Protein AF-A0A3M2FZY7-F1 (afdb_monomer_lite)

Foldseek 3Di:
DDQWDWDDAPNDIDIDPPQCCQDPPVVSDGNVNVVVVVSVVRD

Sequence (43 aa):
MGDPVEIDVGGRRVRVSNPDRVVFADVGLTKLDIVEHYRALAT

Secondary structure (DSSP, 8-state):
-PPPEEEEETTEEEEESSTT-EEEGGGTEEHHHHHHHHHHH--

pLDDT: mean 94.74, 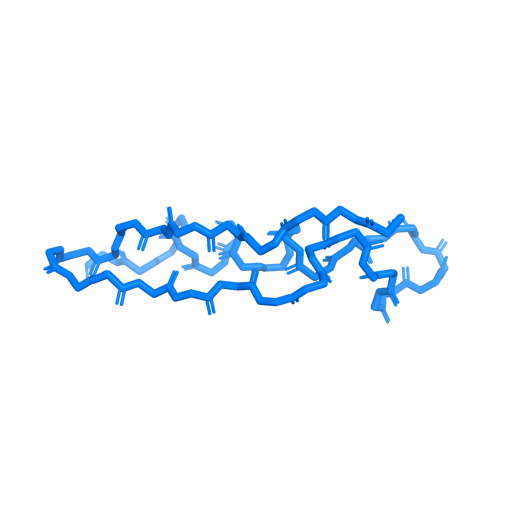std 6.25, range [66.31, 98.5]

Structure (mmCIF, N/CA/C/O backbone):
data_AF-A0A3M2FZY7-F1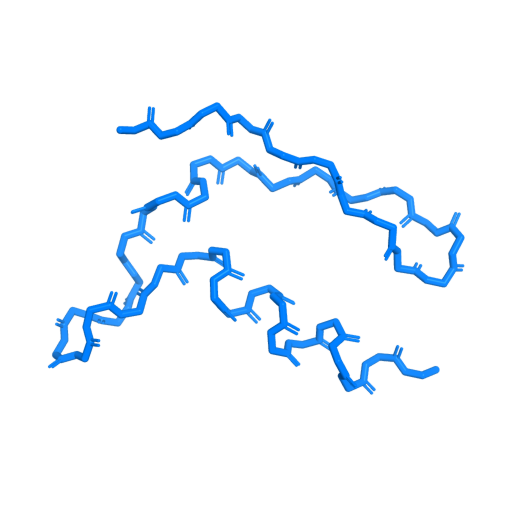
#
_entry.id   AF-A0A3M2FZY7-F1
#
loop_
_atom_site.group_PDB
_atom_site.id
_atom_site.type_symbol
_atom_site.label_atom_id
_atom_site.label_alt_id
_atom_site.label_comp_id
_atom_site.label_asym_id
_atom_site.label_entity_id
_atom_site.label_seq_id
_atom_site.pdbx_PDB_ins_code
_atom_site.Cartn_x
_atom_site.Cartn_y
_atom_site.Cartn_z
_atom_site.occupancy
_atom_site.B_iso_or_equiv
_atom_site.auth_seq_id
_atom_site.auth_comp_id
_atom_site.auth_asym_id
_atom_site.auth_atom_id
_atom_site.pdbx_PDB_model_num
ATOM 1 N N . MET A 1 1 ? 16.458 6.161 2.368 1.00 66.31 1 MET A N 1
ATOM 2 C CA . MET A 1 1 ? 15.913 5.345 3.470 1.00 66.31 1 MET A CA 1
ATOM 3 C C . MET A 1 1 ? 15.001 6.263 4.250 1.00 66.31 1 MET A C 1
ATOM 5 O O . MET A 1 1 ? 15.507 7.092 4.989 1.00 66.31 1 MET A O 1
ATOM 9 N N . GLY A 1 2 ? 13.706 6.194 3.975 1.00 82.69 2 GLY A N 1
ATOM 10 C CA . GLY A 1 2 ? 12.708 7.093 4.534 1.00 82.69 2 GLY A CA 1
ATOM 11 C C . GLY A 1 2 ? 12.414 6.798 5.993 1.00 82.69 2 GLY A C 1
ATOM 12 O O . GLY A 1 2 ? 12.592 5.668 6.471 1.00 82.69 2 GLY A O 1
ATOM 13 N N . ASP A 1 3 ? 11.960 7.835 6.685 1.00 95.38 3 ASP A N 1
ATOM 14 C CA . ASP A 1 3 ? 11.511 7.732 8.061 1.00 95.38 3 ASP A CA 1
ATOM 15 C C . ASP A 1 3 ? 10.284 6.813 8.166 1.00 95.38 3 ASP A C 1
ATOM 17 O O . ASP A 1 3 ? 9.493 6.711 7.225 1.00 95.38 3 ASP A O 1
ATOM 21 N N . PRO A 1 4 ? 10.105 6.104 9.293 1.00 96.56 4 PRO A N 1
ATOM 22 C CA . PRO A 1 4 ? 8.903 5.319 9.530 1.00 96.56 4 PRO A CA 1
ATOM 23 C C . PRO A 1 4 ? 7.632 6.167 9.391 1.00 96.56 4 PRO A C 1
ATOM 25 O O . PRO A 1 4 ? 7.570 7.274 9.922 1.00 96.56 4 PRO A O 1
ATOM 28 N N . VAL A 1 5 ? 6.603 5.614 8.747 1.00 97.19 5 VAL A N 1
ATOM 29 C CA . VAL A 1 5 ? 5.299 6.274 8.563 1.00 97.19 5 VAL A CA 1
ATOM 30 C C . VAL A 1 5 ? 4.206 5.568 9.362 1.00 97.19 5 VAL A C 1
ATOM 32 O O . VAL A 1 5 ? 4.269 4.359 9.580 1.00 97.19 5 VAL A O 1
ATOM 35 N N . GLU A 1 6 ? 3.202 6.317 9.811 1.00 97.50 6 GLU A N 1
ATOM 36 C CA . GLU A 1 6 ? 2.050 5.800 10.559 1.00 97.50 6 GLU A CA 1
ATO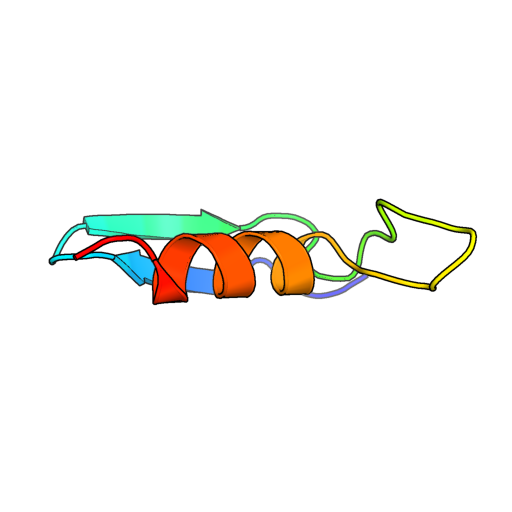M 37 C C . GLU A 1 6 ? 0.786 5.884 9.701 1.00 97.50 6 GLU A C 1
ATOM 39 O O . GLU A 1 6 ? 0.399 6.972 9.269 1.00 97.50 6 GLU A O 1
ATOM 44 N N . ILE A 1 7 ? 0.120 4.750 9.497 1.00 95.56 7 ILE A N 1
ATOM 45 C CA . ILE A 1 7 ? -1.061 4.621 8.637 1.00 95.56 7 ILE A CA 1
ATOM 46 C C . ILE A 1 7 ? -2.274 4.269 9.499 1.00 95.56 7 ILE A C 1
ATOM 48 O O . ILE A 1 7 ? -2.172 3.456 10.416 1.00 95.56 7 ILE A O 1
ATOM 52 N N . ASP A 1 8 ? -3.422 4.882 9.211 1.00 94.44 8 ASP A N 1
ATOM 53 C CA . ASP A 1 8 ? -4.701 4.482 9.801 1.00 94.44 8 ASP A CA 1
ATOM 54 C C . ASP A 1 8 ? -5.404 3.440 8.922 1.00 94.44 8 ASP A C 1
ATOM 56 O O . ASP A 1 8 ? -5.577 3.646 7.714 1.00 94.44 8 ASP A O 1
ATOM 60 N N . VAL A 1 9 ? -5.790 2.323 9.539 1.00 94.75 9 VAL A N 1
ATOM 61 C CA . VAL A 1 9 ? -6.516 1.216 8.911 1.00 94.75 9 VAL A CA 1
ATOM 62 C C . VAL A 1 9 ? -7.700 0.862 9.804 1.00 94.75 9 VAL A C 1
ATOM 64 O O . VAL A 1 9 ? -7.524 0.218 10.839 1.00 94.75 9 VAL A O 1
ATOM 67 N N . GLY A 1 10 ? -8.901 1.319 9.444 1.00 91.00 10 GLY A N 1
ATOM 68 C CA . GLY A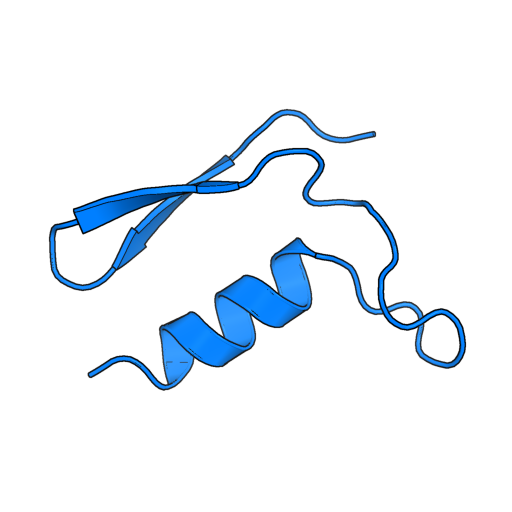 1 10 ? -10.123 1.037 10.208 1.00 91.00 10 GLY A CA 1
ATOM 69 C C . GLY A 1 10 ? -10.041 1.460 11.681 1.00 91.00 10 GLY A C 1
ATOM 70 O O . GLY A 1 10 ? -10.507 0.729 12.553 1.00 91.00 10 GLY A O 1
ATOM 71 N N . GLY A 1 11 ? -9.387 2.589 11.986 1.00 92.50 11 GLY A N 1
ATOM 72 C CA . GLY A 1 11 ? -9.192 3.074 13.359 1.00 92.50 11 GLY A CA 1
ATOM 73 C C . GLY A 1 11 ? -8.031 2.422 14.118 1.00 92.50 11 GLY A C 1
ATOM 74 O O . GLY A 1 11 ? -7.783 2.758 15.278 1.00 92.50 11 GLY A O 1
ATOM 75 N N . ARG A 1 12 ? -7.282 1.508 13.488 1.00 93.81 12 ARG A N 1
ATOM 76 C CA . ARG A 1 12 ? -6.014 0.996 14.015 1.00 93.81 12 ARG A CA 1
ATOM 77 C C . ARG A 1 12 ? -4.843 1.741 13.382 1.00 93.81 12 ARG A C 1
ATOM 79 O O . ARG A 1 12 ? -4.673 1.733 12.166 1.00 93.81 12 ARG A O 1
ATOM 86 N N . ARG A 1 13 ? -3.971 2.295 14.226 1.00 96.44 13 ARG A N 1
ATOM 87 C CA . ARG A 1 13 ? -2.691 2.880 13.808 1.00 96.44 13 ARG A CA 1
ATOM 88 C C . ARG A 1 13 ? -1.656 1.782 13.569 1.00 96.44 13 ARG A C 1
ATOM 90 O O . ARG A 1 13 ? -1.432 0.934 14.437 1.00 96.44 13 ARG A O 1
ATOM 97 N N . VAL A 1 14 ? -1.046 1.785 12.388 1.00 96.50 14 VAL A N 1
ATOM 98 C CA . VAL A 1 14 ? -0.045 0.806 11.956 1.00 96.50 14 VAL A CA 1
ATOM 99 C C . VAL A 1 14 ? 1.227 1.529 11.527 1.00 96.50 14 VAL A C 1
ATOM 101 O O . VAL A 1 14 ? 1.225 2.304 10.571 1.00 96.50 14 VAL A O 1
ATOM 104 N N . ARG A 1 15 ? 2.336 1.211 12.201 1.00 97.62 15 ARG A N 1
ATOM 105 C CA . ARG A 1 15 ? 3.662 1.735 11.874 1.00 97.62 15 ARG A CA 1
ATOM 106 C C . ARG A 1 15 ? 4.322 0.936 10.757 1.00 97.62 15 ARG A C 1
ATOM 108 O O . ARG A 1 15 ? 4.546 -0.268 10.897 1.00 97.62 15 ARG A O 1
ATOM 115 N N . VAL A 1 16 ? 4.746 1.616 9.699 1.00 97.44 16 VAL A N 1
ATOM 116 C CA . VAL A 1 16 ? 5.535 1.048 8.602 1.00 97.44 16 VAL A CA 1
ATOM 117 C C . VAL A 1 16 ? 6.976 1.535 8.706 1.00 97.44 16 VAL A C 1
ATOM 119 O O . VAL A 1 16 ? 7.289 2.693 8.453 1.00 97.44 16 VAL A O 1
ATOM 122 N N . SER A 1 17 ? 7.879 0.630 9.076 1.00 97.19 17 SER A N 1
ATOM 123 C CA . SER A 1 17 ? 9.325 0.877 9.058 1.00 97.19 17 SER A CA 1
ATOM 124 C C . SER A 1 17 ? 9.922 0.694 7.664 1.00 97.19 17 SER A C 1
ATOM 126 O O . SER A 1 17 ? 9.491 -0.203 6.935 1.00 97.19 17 SER A O 1
ATOM 128 N N . ASN A 1 18 ? 10.953 1.485 7.341 1.00 97.31 18 ASN A N 1
ATOM 129 C CA . ASN A 1 18 ? 11.677 1.449 6.063 1.00 97.31 18 ASN A CA 1
ATOM 130 C C . ASN A 1 18 ? 10.724 1.461 4.850 1.00 97.31 18 ASN A C 1
ATOM 132 O O . ASN A 1 18 ? 10.761 0.517 4.055 1.00 97.31 18 ASN A O 1
ATOM 136 N N . PRO A 1 19 ? 9.851 2.479 4.726 1.00 97.88 19 PRO A N 1
ATOM 137 C CA . PRO A 1 19 ? 8.832 2.520 3.676 1.00 97.88 19 PRO A CA 1
ATOM 138 C C . PRO A 1 19 ? 9.437 2.407 2.271 1.00 97.88 19 PRO A C 1
ATOM 140 O O . PRO A 1 19 ? 8.939 1.627 1.466 1.00 97.88 19 PRO A O 1
ATOM 143 N N . ASP A 1 20 ? 10.575 3.061 2.028 1.00 97.81 20 ASP A N 1
ATOM 144 C CA . ASP A 1 20 ? 11.253 3.078 0.722 1.00 97.81 20 ASP A CA 1
ATOM 145 C C . ASP A 1 20 ? 11.996 1.779 0.373 1.00 97.81 20 ASP A C 1
ATOM 147 O O . ASP A 1 20 ? 12.660 1.704 -0.663 1.00 97.81 20 ASP A O 1
ATOM 151 N N . ARG A 1 21 ? 11.990 0.759 1.243 1.00 97.50 21 ARG A N 1
ATOM 152 C CA . ARG A 1 21 ? 12.659 -0.509 0.925 1.00 97.50 21 ARG A CA 1
ATOM 153 C C . ARG A 1 21 ? 11.979 -1.118 -0.298 1.00 97.50 21 ARG A C 1
ATOM 155 O O . ARG A 1 21 ? 10.816 -1.496 -0.205 1.00 97.50 21 ARG A O 1
ATOM 162 N N . VAL A 1 22 ? 12.721 -1.291 -1.389 1.00 97.94 22 VAL A N 1
ATOM 163 C CA . VAL A 1 22 ? 12.257 -2.040 -2.565 1.00 97.94 22 VAL A CA 1
ATOM 164 C C . VAL A 1 22 ? 12.045 -3.505 -2.176 1.00 97.94 22 VAL A C 1
ATOM 166 O O . VAL A 1 22 ? 12.939 -4.148 -1.618 1.00 97.94 22 VAL A O 1
ATOM 169 N N . VAL A 1 23 ? 10.840 -4.011 -2.428 1.00 97.56 23 VAL A N 1
ATOM 170 C CA . VAL A 1 23 ? 10.420 -5.389 -2.133 1.00 97.56 23 VAL A CA 1
ATOM 171 C C . VAL A 1 23 ? 10.301 -6.204 -3.418 1.00 97.56 23 VAL A C 1
ATOM 173 O O . VAL A 1 23 ? 10.758 -7.343 -3.442 1.00 97.56 23 VAL A O 1
ATOM 176 N N . PHE A 1 24 ? 9.764 -5.619 -4.493 1.00 97.69 24 PHE A N 1
ATOM 177 C CA . PHE A 1 24 ? 9.736 -6.246 -5.816 1.00 97.69 24 PHE A CA 1
ATOM 178 C C . PHE A 1 24 ? 10.677 -5.496 -6.755 1.00 97.69 24 PHE A C 1
ATOM 180 O O . PHE A 1 24 ? 10.307 -4.476 -7.333 1.00 97.69 24 PHE A O 1
ATOM 187 N N . ALA A 1 25 ? 11.909 -5.995 -6.87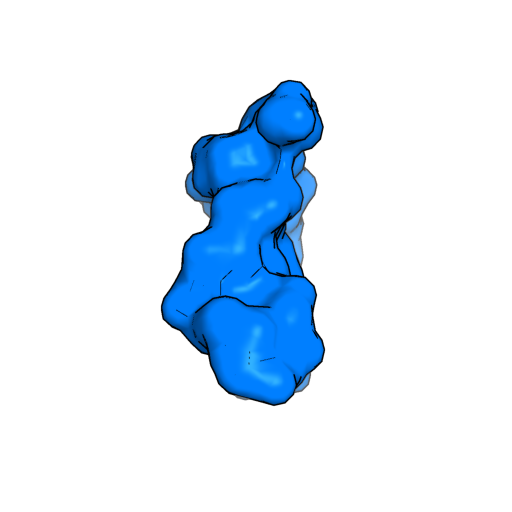6 1.00 96.88 25 ALA A N 1
ATOM 188 C CA . ALA A 1 25 ? 12.980 -5.319 -7.608 1.00 96.88 25 ALA A CA 1
ATOM 189 C C . ALA A 1 25 ? 12.668 -5.137 -9.100 1.00 96.88 25 ALA A C 1
ATOM 191 O O . ALA A 1 25 ? 12.902 -4.056 -9.630 1.00 96.88 25 ALA A O 1
ATOM 192 N N . ASP A 1 26 ? 12.071 -6.146 -9.739 1.00 98.38 26 ASP A N 1
ATOM 193 C CA . ASP A 1 26 ? 11.782 -6.145 -11.181 1.00 98.38 26 ASP A CA 1
ATOM 194 C C . ASP A 1 26 ? 10.867 -4.990 -11.617 1.00 98.38 26 ASP A C 1
ATOM 196 O O . ASP A 1 26 ? 10.942 -4.525 -12.751 1.00 98.38 26 ASP A O 1
ATOM 200 N N . VAL A 1 27 ? 10.013 -4.512 -10.707 1.00 97.75 27 VAL A N 1
ATOM 201 C CA . VAL A 1 27 ? 9.035 -3.436 -10.944 1.00 97.75 27 VAL A CA 1
ATOM 202 C C . VAL A 1 27 ? 9.243 -2.224 -10.030 1.00 97.75 27 VAL A C 1
ATOM 204 O O . VAL A 1 27 ? 8.445 -1.293 -10.046 1.00 97.75 27 VAL A O 1
ATOM 207 N N . GLY A 1 28 ? 10.304 -2.225 -9.220 1.00 97.75 28 GLY A N 1
ATOM 208 C CA . GLY A 1 28 ? 10.657 -1.123 -8.324 1.00 97.75 28 GLY A CA 1
ATOM 209 C C . GLY A 1 28 ? 9.684 -0.860 -7.169 1.00 97.75 28 GLY A C 1
ATOM 210 O O . GLY A 1 28 ? 9.785 0.191 -6.543 1.00 97.75 28 GLY A O 1
ATOM 211 N N . LEU A 1 29 ? 8.762 -1.779 -6.857 1.00 98.50 29 LEU A N 1
ATOM 212 C CA . LEU A 1 29 ? 7.757 -1.544 -5.813 1.00 98.50 29 LEU A CA 1
ATOM 213 C C . LEU A 1 29 ? 8.379 -1.581 -4.417 1.00 98.50 29 LEU A C 1
ATOM 215 O O . LEU A 1 29 ? 9.109 -2.514 -4.054 1.00 98.50 29 LEU A O 1
ATOM 219 N N . THR A 1 30 ? 8.037 -0.579 -3.620 1.00 98.38 30 THR A N 1
ATOM 220 C CA . THR A 1 30 ? 8.484 -0.390 -2.243 1.00 98.38 30 THR A CA 1
ATOM 221 C C . THR A 1 30 ? 7.567 -1.077 -1.233 1.00 98.38 30 THR A C 1
ATOM 223 O O . THR A 1 30 ? 6.457 -1.521 -1.538 1.00 98.38 30 THR A O 1
ATOM 226 N N . LYS A 1 31 ? 8.023 -1.163 0.020 1.00 97.81 31 LYS A N 1
ATOM 227 C CA . LYS A 1 31 ? 7.215 -1.672 1.131 1.00 97.81 31 LYS A CA 1
ATOM 228 C C . LYS A 1 31 ? 5.963 -0.821 1.338 1.00 97.81 31 LYS A C 1
ATOM 230 O O . LYS A 1 31 ? 4.919 -1.382 1.662 1.00 97.81 31 LYS A O 1
ATOM 235 N N . LEU A 1 32 ? 6.058 0.497 1.156 1.00 97.94 32 LEU A N 1
ATOM 236 C CA . LEU A 1 32 ? 4.902 1.381 1.286 1.00 97.94 32 LEU A CA 1
ATOM 237 C C . LEU A 1 32 ? 3.861 1.122 0.191 1.00 97.94 32 LEU A C 1
ATOM 239 O O . LEU A 1 32 ? 2.682 1.036 0.517 1.00 97.94 32 LEU A O 1
ATOM 243 N N . ASP A 1 33 ? 4.287 0.890 -1.054 1.00 97.94 33 ASP A N 1
ATOM 244 C CA . ASP A 1 33 ? 3.367 0.594 -2.166 1.00 97.94 33 ASP A CA 1
ATOM 245 C C . ASP A 1 33 ? 2.503 -0.640 -1.876 1.00 97.94 33 ASP A C 1
ATOM 247 O O . ASP A 1 33 ? 1.290 -0.642 -2.082 1.00 97.94 33 ASP A O 1
ATOM 251 N N . ILE A 1 34 ? 3.122 -1.689 -1.330 1.00 97.25 34 ILE A N 1
ATOM 252 C CA . ILE A 1 34 ? 2.422 -2.921 -0.950 1.00 97.25 34 ILE A CA 1
ATOM 253 C C . ILE A 1 34 ? 1.433 -2.657 0.187 1.00 97.25 34 ILE A C 1
ATOM 255 O O . ILE A 1 34 ? 0.313 -3.165 0.166 1.00 97.25 34 ILE A O 1
ATOM 259 N N . VAL A 1 35 ? 1.840 -1.884 1.197 1.00 97.25 35 VAL A N 1
ATOM 260 C CA . VAL A 1 35 ? 0.969 -1.573 2.336 1.00 97.25 35 VAL A CA 1
ATOM 261 C C . VAL A 1 35 ? -0.248 -0.767 1.887 1.00 97.25 35 VAL A C 1
ATOM 263 O O . VAL A 1 35 ? -1.363 -1.118 2.269 1.00 97.25 35 VAL A O 1
ATOM 266 N N . GLU A 1 36 ? -0.065 0.260 1.056 1.00 96.38 36 GLU A N 1
ATOM 267 C CA . GLU A 1 36 ? -1.177 1.055 0.521 1.00 96.38 36 GLU A CA 1
ATOM 268 C C . GLU A 1 36 ? -2.101 0.214 -0.372 1.00 96.38 36 GLU A C 1
ATOM 270 O O . GLU A 1 36 ? -3.322 0.359 -0.295 1.00 96.38 36 GLU A O 1
ATOM 275 N N . HIS A 1 37 ? -1.558 -0.740 -1.138 1.00 96.38 37 HIS A N 1
ATOM 276 C CA . HIS A 1 37 ? -2.371 -1.691 -1.900 1.00 96.38 37 HIS A CA 1
ATOM 277 C C . HIS A 1 37 ? -3.301 -2.517 -0.997 1.00 96.38 37 HIS A C 1
ATOM 279 O O . HIS A 1 37 ? -4.503 -2.580 -1.245 1.00 96.38 37 HIS A O 1
ATOM 285 N N . TYR A 1 38 ? -2.779 -3.116 0.080 1.00 95.62 38 TYR A N 1
ATOM 286 C CA . TYR A 1 38 ? -3.616 -3.873 1.019 1.00 95.62 38 TYR A CA 1
ATOM 287 C C . TYR A 1 38 ? -4.582 -2.982 1.795 1.00 95.62 38 TYR A C 1
ATOM 289 O O . TYR A 1 38 ? -5.723 -3.377 2.027 1.00 95.62 38 TYR A O 1
ATOM 297 N N . ARG A 1 39 ? -4.154 -1.777 2.180 1.00 94.88 39 ARG A N 1
ATOM 298 C CA . ARG A 1 39 ? -5.012 -0.803 2.859 1.00 94.88 39 ARG A CA 1
ATOM 299 C C . ARG A 1 39 ? -6.229 -0.447 2.010 1.00 94.88 39 ARG A C 1
ATOM 301 O O . ARG A 1 39 ? -7.323 -0.382 2.553 1.00 94.88 39 ARG A O 1
ATOM 308 N N . ALA A 1 40 ? -6.056 -0.260 0.702 1.00 93.69 40 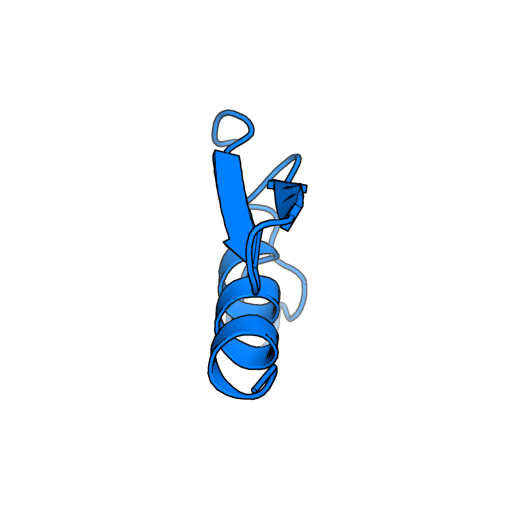ALA A N 1
ATOM 309 C CA . ALA A 1 40 ? -7.160 0.029 -0.213 1.00 93.69 40 ALA A CA 1
ATOM 310 C C . ALA A 1 40 ? -8.195 -1.110 -0.305 1.00 93.69 40 ALA A C 1
ATOM 312 O O . ALA A 1 40 ? -9.333 -0.864 -0.696 1.00 93.69 40 ALA A O 1
ATOM 313 N N . LEU A 1 41 ? -7.814 -2.342 0.053 1.00 94.44 41 LEU A N 1
ATOM 314 C CA . LEU A 1 41 ? -8.692 -3.517 0.061 1.00 94.44 41 LEU A CA 1
ATOM 315 C C . LEU A 1 41 ? -9.286 -3.822 1.445 1.00 94.44 41 LEU A C 1
ATOM 317 O O . LEU A 1 41 ? -10.298 -4.517 1.537 1.00 94.44 41 LEU A O 1
ATOM 321 N N . ALA A 1 42 ? -8.666 -3.333 2.518 1.00 84.88 42 ALA A N 1
ATOM 322 C CA . ALA A 1 42 ? -9.114 -3.543 3.889 1.00 84.88 42 ALA A CA 1
ATOM 323 C C . ALA A 1 42 ? -10.330 -2.648 4.189 1.00 84.88 42 ALA A C 1
ATOM 325 O O . ALA A 1 42 ? -10.174 -1.491 4.577 1.00 84.88 42 ALA A O 1
ATOM 326 N N . THR A 1 43 ? -11.529 -3.194 3.963 1.00 75.00 43 THR A N 1
ATOM 327 C CA . THR A 1 43 ? -12.826 -2.548 4.242 1.00 75.00 43 THR A CA 1
ATOM 328 C C . THR A 1 43 ? -13.391 -3.014 5.576 1.00 75.00 43 THR A C 1
ATOM 330 O O . THR A 1 43 ? -13.236 -4.220 5.879 1.00 75.00 43 THR A O 1
#

Radius of gyration: 10.85 Å; chains: 1; bounding box: 29×14×25 Å